Protein AF-A0A920P072-F1 (afdb_monomer_lite)

Secondary structure (DSSP, 8-state):
-EE-TTS-EE---------GGGGGG-HHHHTT--TTSS-HHHHHHHHTT------SSS-----SSHHHHHHT--

Sequence (74 aa):
MILTKENKIICLDAKMSFDDNALFRNPEILNLRDLNEEEEIEIEANKHGLSYIKLEGSIGCMVNGAGLAWQQWI

Structure (mmCIF, N/CA/C/O backbone):
data_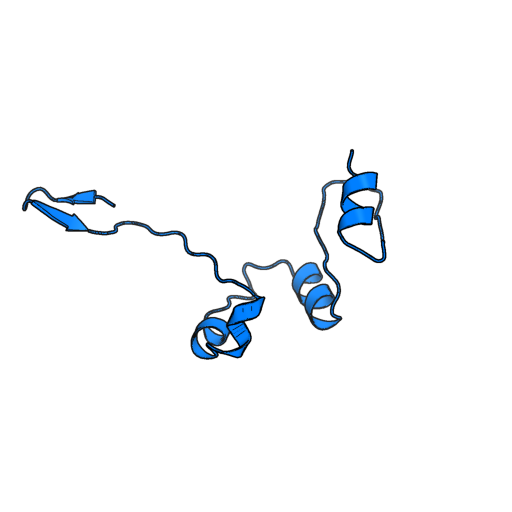AF-A0A920P072-F1
#
_entry.id   AF-A0A920P072-F1
#
loop_
_atom_site.group_PDB
_atom_site.id
_atom_site.type_symbol
_atom_site.label_atom_id
_atom_site.label_alt_id
_atom_site.label_comp_id
_atom_site.label_asym_id
_atom_site.label_entity_id
_atom_site.label_seq_id
_atom_site.pdbx_PDB_ins_code
_atom_site.Cartn_x
_atom_site.Cartn_y
_atom_site.Cartn_z
_atom_site.occupancy
_atom_site.B_iso_or_equiv
_atom_site.auth_seq_id
_atom_site.auth_comp_id
_atom_site.auth_asym_id
_atom_site.auth_atom_id
_atom_site.pdbx_PDB_model_num
ATOM 1 N N . MET A 1 1 ? -10.856 2.347 17.921 1.00 77.56 1 MET A N 1
ATOM 2 C CA . MET A 1 1 ? -11.761 1.646 18.866 1.00 77.56 1 MET A CA 1
ATOM 3 C C . MET A 1 1 ? -12.272 2.643 19.894 1.00 77.56 1 MET A C 1
ATOM 5 O O . MET A 1 1 ? -11.474 3.431 20.382 1.00 77.56 1 MET A O 1
ATOM 9 N N . ILE A 1 2 ? -13.569 2.630 20.199 1.00 87.88 2 ILE A N 1
ATOM 10 C CA . ILE A 1 2 ? -14.207 3.515 21.180 1.00 87.88 2 ILE A CA 1
ATOM 11 C C . ILE A 1 2 ? -15.128 2.717 22.110 1.00 87.88 2 ILE A C 1
ATOM 13 O O . ILE A 1 2 ? -15.717 1.718 21.695 1.00 87.88 2 ILE A O 1
ATOM 17 N N . LEU A 1 3 ? -15.271 3.181 23.352 1.00 89.44 3 LEU A N 1
ATOM 18 C CA . LEU A 1 3 ? -16.273 2.700 24.302 1.00 89.44 3 LEU A CA 1
ATOM 19 C C . LEU A 1 3 ? -17.415 3.717 24.355 1.00 89.44 3 LEU A C 1
ATOM 21 O O . LEU A 1 3 ? -17.210 4.887 24.675 1.00 89.44 3 LEU A O 1
ATOM 25 N N . THR A 1 4 ? -18.618 3.281 24.007 1.00 89.62 4 THR A N 1
ATOM 26 C CA . THR A 1 4 ? -19.816 4.129 24.052 1.00 89.62 4 THR A CA 1
ATOM 27 C C . THR A 1 4 ? -20.322 4.301 25.484 1.00 89.62 4 THR A C 1
ATOM 29 O O . THR A 1 4 ? -20.022 3.497 26.364 1.00 89.62 4 THR A O 1
ATOM 32 N N . LYS A 1 5 ? -21.160 5.320 25.723 1.00 89.19 5 LYS A N 1
ATOM 33 C CA . LYS A 1 5 ? -21.824 5.534 27.028 1.00 89.19 5 LYS A CA 1
ATOM 34 C C . LYS A 1 5 ? -22.724 4.362 27.447 1.00 89.19 5 LYS A C 1
ATOM 36 O O . LYS A 1 5 ? -22.994 4.191 28.627 1.00 89.19 5 LYS A O 1
ATOM 41 N N . GLU A 1 6 ? -23.146 3.546 26.484 1.00 92.50 6 GLU A N 1
ATOM 42 C CA . GLU A 1 6 ? -23.898 2.300 26.679 1.00 92.50 6 GLU A CA 1
ATOM 43 C C . GLU A 1 6 ? -22.991 1.095 26.980 1.00 92.50 6 GLU A C 1
ATOM 45 O O . GLU A 1 6 ? -23.438 -0.049 26.945 1.00 92.50 6 GLU A O 1
ATOM 50 N N . ASN A 1 7 ? -21.704 1.335 27.240 1.00 8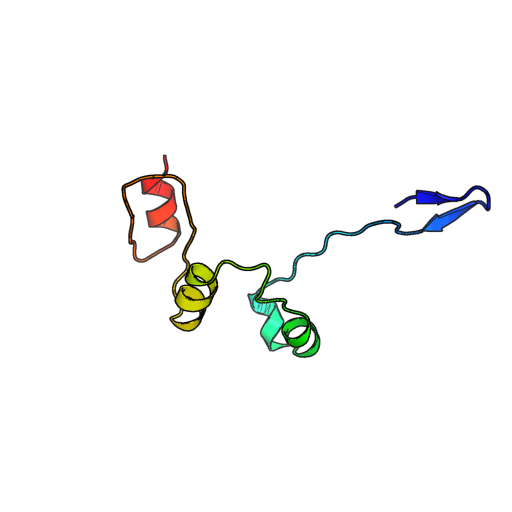6.38 7 ASN A N 1
ATOM 51 C CA . ASN A 1 7 ? -20.694 0.324 27.530 1.00 86.38 7 ASN A CA 1
ATOM 52 C C . ASN A 1 7 ? -20.455 -0.689 26.390 1.00 86.38 7 ASN A C 1
ATOM 54 O O . ASN A 1 7 ? -19.970 -1.795 26.622 1.00 86.38 7 ASN A O 1
ATOM 58 N N . LYS A 1 8 ? -20.773 -0.314 25.142 1.00 89.62 8 LYS A N 1
ATOM 59 C CA . LYS A 1 8 ? -20.462 -1.103 23.937 1.00 89.62 8 LYS A CA 1
ATOM 60 C C . LYS A 1 8 ? -19.139 -0.656 23.329 1.00 89.62 8 LYS A C 1
ATOM 62 O O . LYS A 1 8 ? -18.915 0.548 23.180 1.00 89.62 8 LYS A O 1
ATOM 67 N N . ILE A 1 9 ? -18.313 -1.619 22.932 1.00 88.56 9 ILE A N 1
ATOM 68 C CA . ILE A 1 9 ? -17.060 -1.393 22.205 1.00 88.56 9 ILE A CA 1
ATOM 69 C C . ILE A 1 9 ? -17.359 -1.380 20.705 1.00 88.56 9 ILE A C 1
ATOM 71 O O . ILE A 1 9 ? -17.979 -2.309 20.193 1.00 88.56 9 ILE A O 1
ATOM 75 N N . ILE A 1 10 ? -16.922 -0.332 20.004 1.00 90.44 10 ILE A N 1
ATOM 76 C CA . ILE A 1 10 ? -17.141 -0.157 18.561 1.00 90.44 10 ILE A CA 1
ATOM 77 C C . ILE A 1 10 ? -15.832 0.285 17.889 1.00 90.44 10 ILE A C 1
ATOM 79 O O . ILE A 1 10 ? -15.058 1.067 18.448 1.00 90.44 10 ILE A O 1
ATOM 83 N N . CYS A 1 11 ? -15.565 -0.190 16.673 1.00 87.25 11 CYS A N 1
ATOM 84 C CA . CYS A 1 11 ? -14.519 0.374 15.820 1.00 87.25 11 CYS A CA 1
ATOM 85 C C . CYS A 1 11 ? -15.076 1.581 15.060 1.00 87.25 11 CYS A C 1
ATOM 87 O O . CYS A 1 11 ? -15.829 1.413 14.112 1.00 87.25 11 CYS A O 1
ATOM 89 N N . LEU A 1 12 ? -14.734 2.789 15.519 1.00 88.12 12 LEU A N 1
ATOM 90 C CA . LEU A 1 12 ? -15.138 4.041 14.866 1.00 88.12 12 LEU A CA 1
ATOM 91 C C . LEU A 1 12 ? -14.376 4.296 13.560 1.00 88.12 12 LEU A C 1
ATOM 93 O O . LEU A 1 12 ? -14.953 4.785 12.601 1.00 88.12 12 LEU A O 1
ATOM 97 N N . ASP A 1 13 ? -13.085 3.979 13.564 1.00 88.88 13 ASP A N 1
ATOM 98 C CA . ASP A 1 13 ? -12.181 4.160 12.438 1.00 88.88 13 ASP A CA 1
ATOM 99 C C . ASP A 1 13 ? -11.192 2.992 12.413 1.00 88.88 13 ASP A C 1
ATOM 101 O O . ASP A 1 13 ? -10.826 2.452 13.472 1.00 88.88 13 ASP A O 1
ATOM 105 N N . ALA A 1 14 ? -10.813 2.583 11.209 1.00 85.38 14 ALA A N 1
ATOM 106 C CA . ALA A 1 14 ? -9.887 1.498 10.954 1.00 85.38 14 ALA A CA 1
ATOM 107 C C . ALA A 1 14 ? -9.130 1.770 9.653 1.00 85.38 14 ALA A C 1
ATOM 109 O O . ALA A 1 14 ? -9.726 1.951 8.596 1.00 85.38 14 ALA A O 1
ATOM 110 N N . LYS A 1 15 ? -7.800 1.712 9.733 1.00 87.44 15 LYS A N 1
ATOM 111 C CA . LYS A 1 15 ? -6.925 1.662 8.566 1.00 87.44 15 LYS A CA 1
ATOM 112 C C . LYS A 1 15 ? -6.467 0.223 8.375 1.00 87.44 15 LYS A C 1
ATOM 114 O O . LYS A 1 15 ? -5.884 -0.361 9.288 1.00 87.44 15 LYS A O 1
ATOM 119 N N . MET A 1 16 ? -6.740 -0.339 7.205 1.00 83.75 16 MET A N 1
ATOM 120 C CA . MET A 1 16 ? -6.330 -1.689 6.830 1.00 83.75 16 MET A CA 1
ATOM 121 C C . MET A 1 16 ? -5.456 -1.614 5.583 1.00 83.75 16 MET A C 1
ATOM 123 O O . MET A 1 16 ? -5.747 -0.852 4.668 1.00 83.75 16 MET A O 1
ATOM 127 N N . SER A 1 17 ? -4.387 -2.400 5.561 1.00 83.44 17 SER A N 1
ATOM 128 C CA . SER A 1 17 ? -3.538 -2.609 4.390 1.00 83.44 17 SER A CA 1
ATOM 129 C C . SER A 1 17 ? -3.526 -4.096 4.062 1.00 83.44 17 SER A C 1
ATOM 131 O O . SER A 1 17 ? -3.470 -4.928 4.972 1.00 83.44 17 SER A O 1
ATOM 133 N N . PHE A 1 18 ? -3.586 -4.427 2.777 1.00 85.00 18 PHE A N 1
ATOM 134 C CA . PHE A 1 18 ? -3.573 -5.806 2.301 1.00 85.00 18 PHE A CA 1
ATOM 135 C C . PHE A 1 18 ? -2.162 -6.209 1.868 1.00 85.00 18 PHE A C 1
ATOM 137 O O . PHE A 1 18 ? -1.363 -5.362 1.485 1.00 85.00 18 PHE A O 1
ATOM 144 N N . ASP A 1 19 ? -1.852 -7.500 1.968 1.00 84.06 19 ASP A N 1
ATOM 145 C CA . ASP A 1 19 ? -0.605 -8.056 1.437 1.00 84.06 19 ASP A CA 1
ATOM 146 C C . ASP A 1 19 ? -0.788 -8.367 -0.049 1.00 84.06 19 ASP A C 1
ATOM 148 O O . ASP A 1 19 ? -1.593 -9.235 -0.410 1.00 84.06 19 ASP A O 1
ATOM 152 N N . ASP A 1 20 ? -0.014 -7.690 -0.895 1.00 82.00 20 ASP A N 1
ATOM 153 C CA . ASP A 1 20 ? -0.043 -7.852 -2.348 1.00 82.00 20 ASP A CA 1
ATOM 154 C C . ASP A 1 20 ? 0.186 -9.308 -2.778 1.00 82.00 20 ASP A C 1
ATOM 156 O O . ASP A 1 20 ? -0.449 -9.796 -3.717 1.00 82.00 20 ASP A O 1
ATOM 160 N N . ASN A 1 21 ? 1.004 -10.063 -2.032 1.00 82.25 21 ASN A N 1
ATOM 161 C CA . ASN A 1 21 ? 1.265 -11.475 -2.317 1.00 82.25 21 ASN A CA 1
ATOM 162 C C . ASN A 1 21 ? 0.061 -12.376 -2.034 1.00 82.25 21 ASN A C 1
ATOM 164 O O . ASN A 1 21 ? 0.045 -13.522 -2.472 1.00 82.25 21 ASN A O 1
ATOM 168 N N . ALA A 1 22 ? -0.936 -11.914 -1.280 1.00 85.19 22 ALA A N 1
ATOM 169 C CA . ALA A 1 22 ? -2.134 -12.680 -0.951 1.00 85.19 22 ALA A CA 1
ATOM 170 C C . ALA A 1 22 ? -3.362 -12.263 -1.777 1.00 85.19 22 ALA A C 1
ATOM 172 O O . ALA A 1 22 ? -4.366 -12.986 -1.760 1.00 85.19 22 ALA A O 1
ATOM 173 N N . LEU A 1 23 ? -3.285 -11.158 -2.528 1.00 83.44 23 LEU A N 1
ATOM 174 C CA . LEU A 1 23 ? -4.400 -10.620 -3.316 1.00 83.44 23 LEU A CA 1
ATOM 175 C C . LEU A 1 23 ? -4.897 -11.591 -4.392 1.00 83.44 23 LEU A C 1
ATOM 177 O O . LEU A 1 23 ? -6.097 -11.658 -4.644 1.00 83.44 23 LEU A O 1
ATOM 181 N N . PHE A 1 24 ? -4.017 -12.422 -4.960 1.00 81.50 24 PHE A N 1
ATOM 182 C CA . PHE A 1 24 ? -4.406 -13.412 -5.975 1.00 81.50 24 PHE A CA 1
ATOM 183 C C . PHE A 1 24 ? -5.446 -14.436 -5.480 1.00 81.50 24 PHE A C 1
ATOM 185 O O . PHE A 1 24 ? -6.115 -15.071 -6.292 1.00 81.50 24 PHE A O 1
ATOM 192 N N . ARG A 1 25 ? -5.573 -14.620 -4.157 1.00 86.75 25 ARG A N 1
ATOM 193 C CA . ARG A 1 25 ? -6.530 -15.551 -3.531 1.00 86.75 25 ARG A CA 1
ATOM 194 C C . ARG A 1 25 ? -7.832 -14.886 -3.091 1.00 86.75 25 ARG A C 1
ATOM 196 O O . ARG A 1 25 ? -8.749 -15.608 -2.722 1.00 86.75 25 ARG A O 1
ATOM 203 N N . ASN A 1 26 ? -7.903 -13.556 -3.122 1.00 85.19 26 ASN A N 1
ATOM 204 C CA . ASN A 1 26 ? -9.027 -12.768 -2.611 1.00 85.19 26 ASN A CA 1
ATOM 205 C C . ASN A 1 26 ? -9.477 -11.758 -3.686 1.00 85.19 26 ASN A C 1
ATOM 207 O O . ASN A 1 26 ? -9.216 -10.555 -3.566 1.00 85.19 26 ASN A O 1
ATOM 211 N N . PRO A 1 27 ? -10.093 -12.231 -4.784 1.00 81.44 27 PRO A N 1
ATOM 212 C CA . PRO A 1 27 ? -10.469 -11.387 -5.921 1.00 81.44 27 PRO A CA 1
ATOM 213 C C . PRO A 1 27 ? -11.443 -10.258 -5.548 1.00 81.44 27 PRO A C 1
ATOM 215 O O . PRO A 1 27 ? -11.447 -9.206 -6.181 1.00 81.44 27 PRO A O 1
ATOM 218 N N . GLU A 1 28 ? -12.246 -10.438 -4.502 1.00 84.31 28 GLU A N 1
ATOM 219 C CA . GLU A 1 28 ? -13.148 -9.423 -3.964 1.00 84.31 28 GLU A CA 1
ATOM 220 C C . GLU A 1 28 ? -12.415 -8.201 -3.403 1.00 84.31 28 GLU A C 1
ATOM 222 O O . GLU A 1 28 ? -12.909 -7.087 -3.546 1.00 84.31 28 GLU A O 1
ATOM 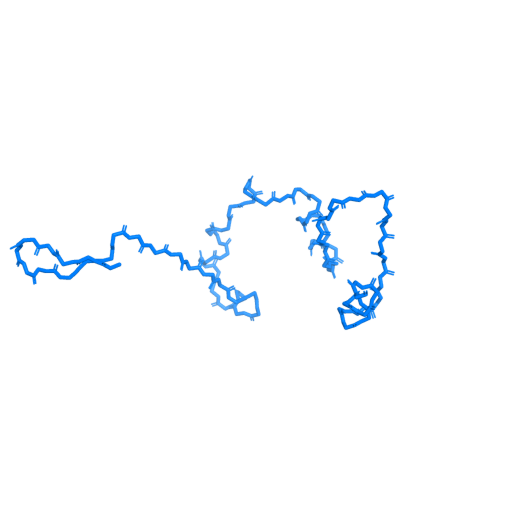227 N N . ILE A 1 29 ? -11.220 -8.386 -2.834 1.00 82.75 29 ILE A N 1
ATOM 228 C CA . ILE A 1 29 ? -10.386 -7.290 -2.321 1.00 82.75 29 ILE A CA 1
ATOM 229 C C . ILE A 1 29 ? -9.789 -6.506 -3.489 1.00 82.75 29 ILE A C 1
ATOM 231 O O . ILE A 1 29 ? -9.729 -5.281 -3.449 1.00 82.75 29 ILE A O 1
ATOM 235 N N . LEU A 1 30 ? -9.411 -7.201 -4.565 1.00 79.19 30 LEU A N 1
ATOM 236 C CA . LEU A 1 30 ? -8.883 -6.566 -5.770 1.00 79.19 30 LEU A CA 1
ATOM 237 C C . LEU A 1 30 ? -9.913 -5.628 -6.420 1.00 79.19 30 LEU A C 1
ATOM 239 O O . LEU A 1 30 ? -9.551 -4.570 -6.922 1.00 79.19 30 LEU A O 1
ATOM 243 N N . ASN A 1 31 ? -11.198 -5.992 -6.367 1.00 80.75 31 ASN A N 1
ATOM 244 C CA . ASN A 1 31 ? -12.296 -5.164 -6.878 1.00 80.75 31 ASN A CA 1
ATOM 245 C C . ASN A 1 31 ? -12.551 -3.901 -6.040 1.00 80.75 31 ASN A C 1
ATOM 247 O O . ASN A 1 31 ? -13.208 -2.983 -6.521 1.00 80.75 31 ASN A O 1
ATOM 251 N N . LEU A 1 32 ? -12.065 -3.862 -4.795 1.00 82.25 32 LEU A N 1
ATOM 252 C CA . LEU A 1 32 ? -12.152 -2.697 -3.911 1.00 82.25 32 LEU A CA 1
ATOM 253 C C . LEU A 1 32 ? -10.959 -1.743 -4.074 1.00 82.25 32 LEU A C 1
ATOM 255 O O . LEU A 1 32 ? -10.903 -0.729 -3.383 1.00 82.25 32 LEU A O 1
ATOM 259 N N . ARG A 1 33 ? -10.001 -2.060 -4.955 1.00 79.56 33 ARG A N 1
ATOM 260 C CA . ARG A 1 33 ? -8.836 -1.212 -5.212 1.00 79.56 33 ARG A CA 1
ATOM 261 C C . ARG A 1 33 ? -9.260 0.058 -5.950 1.00 79.56 33 ARG A C 1
ATOM 263 O O . ARG A 1 33 ? -9.699 -0.011 -7.099 1.00 79.56 33 ARG A O 1
ATOM 270 N N . ASP A 1 34 ? -9.099 1.205 -5.298 1.00 80.00 34 ASP A N 1
ATOM 271 C CA . ASP A 1 34 ? -9.360 2.511 -5.901 1.00 80.00 34 ASP A CA 1
ATOM 272 C C . ASP A 1 34 ? -8.096 3.058 -6.570 1.00 80.00 34 ASP A C 1
ATOM 274 O O . ASP A 1 34 ? -7.186 3.569 -5.923 1.00 80.00 34 ASP A O 1
ATOM 278 N N . LEU A 1 35 ? -8.048 2.948 -7.896 1.00 75.31 35 LEU A N 1
ATOM 279 C CA . LEU A 1 35 ? -6.933 3.443 -8.701 1.00 75.31 35 LEU A CA 1
ATOM 280 C C . LEU A 1 35 ? -6.876 4.977 -8.783 1.00 75.31 35 LEU A C 1
ATOM 282 O O . LEU A 1 35 ? -5.882 5.498 -9.269 1.00 75.31 35 LEU A O 1
ATOM 286 N N . ASN A 1 36 ? -7.912 5.707 -8.352 1.00 75.06 36 ASN A N 1
ATOM 287 C CA . ASN A 1 36 ? -7.891 7.174 -8.393 1.00 75.06 36 ASN A CA 1
ATOM 288 C C . ASN A 1 36 ? -7.093 7.786 -7.235 1.00 75.06 36 ASN A C 1
ATOM 290 O O . ASN A 1 36 ? -6.675 8.937 -7.334 1.00 75.06 36 ASN A O 1
ATOM 294 N N . GLU A 1 37 ? -6.910 7.047 -6.136 1.00 75.19 37 GLU A N 1
ATOM 295 C CA . GLU A 1 37 ? -6.064 7.475 -5.013 1.00 75.19 37 GLU A CA 1
ATOM 296 C C . GLU A 1 37 ? -4.579 7.136 -5.231 1.00 75.19 37 GLU A C 1
ATOM 298 O O . GLU A 1 37 ? -3.717 7.666 -4.530 1.00 75.19 37 GLU A O 1
ATOM 303 N N . GLU A 1 38 ? -4.271 6.272 -6.202 1.00 77.06 38 GLU A N 1
ATOM 304 C CA . GLU A 1 38 ? -2.906 5.900 -6.573 1.00 77.06 38 GLU A CA 1
ATOM 305 C C . GLU A 1 38 ? -2.348 6.836 -7.662 1.00 77.06 38 GLU A C 1
ATOM 307 O O . GLU A 1 38 ? -3.067 7.331 -8.529 1.00 77.06 38 GLU A O 1
ATOM 312 N N . GLU A 1 39 ? -1.036 7.078 -7.650 1.00 80.25 39 GLU A N 1
ATOM 313 C CA . GLU A 1 39 ? -0.377 7.896 -8.674 1.00 80.25 39 GLU A CA 1
ATOM 314 C C . GLU A 1 39 ? -0.332 7.143 -10.016 1.00 80.25 39 GLU A C 1
ATOM 316 O O . GLU A 1 39 ? 0.119 5.998 -10.086 1.00 80.25 39 GLU A O 1
ATOM 321 N N . GLU A 1 40 ? -0.734 7.794 -11.115 1.00 82.62 40 GLU A N 1
ATOM 322 C CA . GLU A 1 40 ? -0.806 7.173 -12.453 1.00 82.62 40 GLU A CA 1
ATOM 323 C C . GLU A 1 40 ? 0.508 6.488 -12.870 1.00 82.62 40 GLU A C 1
ATOM 325 O O . GLU A 1 40 ? 0.497 5.408 -13.465 1.00 82.62 40 GLU A O 1
ATOM 330 N N . ILE A 1 41 ? 1.644 7.085 -12.497 1.00 83.00 41 ILE A N 1
ATOM 331 C CA . ILE A 1 41 ? 2.989 6.575 -12.794 1.00 83.00 41 ILE A CA 1
ATOM 332 C C . ILE A 1 41 ? 3.282 5.286 -12.011 1.00 83.00 41 ILE A C 1
ATOM 334 O O . ILE A 1 41 ? 3.899 4.365 -12.545 1.00 83.00 41 ILE A O 1
ATOM 338 N N . GLU A 1 42 ? 2.826 5.188 -10.760 1.00 82.00 42 GLU A N 1
ATOM 339 C CA . GLU A 1 42 ? 2.976 3.975 -9.947 1.00 82.00 42 GLU A CA 1
ATOM 340 C C . GLU A 1 42 ? 2.098 2.843 -10.486 1.00 82.00 42 GLU A C 1
ATOM 342 O O . GLU A 1 42 ? 2.535 1.692 -10.552 1.00 82.00 42 GLU A O 1
ATOM 347 N N . ILE A 1 43 ? 0.888 3.162 -10.953 1.00 83.44 43 ILE A N 1
ATOM 348 C CA . ILE A 1 43 ? -0.005 2.195 -11.604 1.00 83.44 43 ILE A CA 1
ATOM 349 C C . ILE A 1 43 ? 0.627 1.669 -12.897 1.00 83.44 43 ILE A C 1
ATOM 351 O O . ILE A 1 43 ? 0.609 0.463 -13.153 1.00 83.44 43 ILE A O 1
ATOM 355 N N . GLU A 1 44 ? 1.173 2.556 -13.731 1.00 85.06 44 GLU A N 1
ATOM 356 C CA . GLU A 1 44 ? 1.824 2.180 -14.987 1.00 85.06 44 GLU A CA 1
ATOM 357 C C . GLU A 1 44 ? 3.072 1.327 -14.740 1.00 85.06 44 GLU A C 1
ATOM 359 O O . GLU A 1 44 ? 3.208 0.252 -15.327 1.00 85.06 44 GLU A O 1
ATOM 364 N N . ALA A 1 45 ? 3.933 1.728 -13.803 1.00 84.12 45 ALA A N 1
ATOM 365 C CA . ALA A 1 45 ? 5.093 0.938 -13.404 1.00 84.12 45 ALA A CA 1
ATOM 366 C C . ALA A 1 45 ? 4.687 -0.465 -12.924 1.00 84.12 45 ALA A C 1
ATOM 368 O O . ALA A 1 45 ? 5.234 -1.461 -13.406 1.00 84.12 45 ALA A O 1
ATOM 369 N N . ASN A 1 46 ? 3.659 -0.559 -12.074 1.00 83.44 46 ASN A N 1
ATOM 370 C CA . ASN A 1 46 ? 3.134 -1.835 -11.591 1.00 83.44 46 ASN A CA 1
ATOM 371 C C . ASN A 1 46 ? 2.614 -2.731 -12.727 1.00 83.44 46 ASN A C 1
ATOM 373 O O . ASN A 1 46 ? 2.866 -3.937 -12.714 1.00 83.44 46 ASN A O 1
ATOM 377 N N . LYS A 1 47 ? 1.950 -2.173 -13.752 1.00 83.25 47 LYS A N 1
ATOM 378 C CA . LYS A 1 47 ? 1.516 -2.940 -14.943 1.00 83.25 47 LYS A CA 1
ATOM 379 C C . LYS A 1 47 ? 2.689 -3.553 -15.708 1.00 83.25 47 LYS A C 1
ATOM 381 O O . LYS A 1 47 ? 2.536 -4.613 -16.311 1.00 83.25 47 LYS A O 1
ATOM 386 N N . HIS A 1 48 ? 3.850 -2.905 -15.673 1.00 84.06 48 HIS A N 1
ATOM 387 C CA . HIS A 1 48 ? 5.083 -3.386 -16.291 1.00 84.06 48 HIS A CA 1
ATOM 388 C C . HIS A 1 48 ? 5.949 -4.249 -15.356 1.00 84.06 48 HIS A C 1
ATOM 390 O O . HIS A 1 48 ? 7.034 -4.669 -15.755 1.00 84.06 48 HIS A O 1
ATOM 396 N N . GLY A 1 49 ? 5.482 -4.547 -14.137 1.00 81.62 49 GLY A N 1
ATOM 397 C CA . GLY A 1 49 ? 6.239 -5.315 -13.145 1.00 81.62 49 GLY A CA 1
ATOM 398 C C . GLY A 1 49 ? 7.411 -4.540 -12.534 1.00 81.62 49 GLY A C 1
ATOM 399 O O . GLY A 1 49 ? 8.364 -5.149 -12.051 1.00 81.62 49 GLY A O 1
ATOM 400 N N . LEU A 1 50 ? 7.362 -3.207 -12.582 1.00 83.75 50 LEU A N 1
ATOM 401 C CA . LEU A 1 50 ? 8.349 -2.308 -11.994 1.00 83.75 50 LEU A CA 1
ATOM 402 C C . LEU A 1 50 ? 7.803 -1.713 -10.694 1.00 83.75 50 LEU A C 1
ATOM 404 O O . LEU A 1 50 ? 6.666 -1.254 -10.639 1.00 83.75 50 LEU A O 1
ATOM 408 N N . SER A 1 51 ? 8.640 -1.658 -9.661 1.00 81.69 51 SER A N 1
ATOM 409 C CA . SER A 1 51 ? 8.347 -0.891 -8.449 1.00 81.69 51 SER A CA 1
ATOM 410 C C . SER A 1 51 ? 8.846 0.541 -8.634 1.00 81.69 51 SER A C 1
ATOM 412 O O . SER A 1 51 ? 10.055 0.770 -8.685 1.00 81.69 51 SER A O 1
ATOM 414 N N . TYR A 1 52 ? 7.921 1.494 -8.749 1.00 82.31 52 TYR A N 1
ATOM 415 C CA . TYR A 1 52 ? 8.219 2.924 -8.807 1.00 82.31 52 TYR A CA 1
ATOM 416 C C . TYR A 1 52 ? 7.807 3.585 -7.495 1.00 82.31 52 TYR A C 1
ATOM 418 O O . TYR A 1 52 ? 6.755 3.268 -6.953 1.00 82.31 52 TYR A O 1
ATOM 426 N N . ILE A 1 53 ? 8.650 4.480 -6.988 1.00 82.81 53 ILE A N 1
ATOM 427 C CA . ILE A 1 53 ? 8.358 5.291 -5.806 1.00 82.81 53 ILE A CA 1
ATOM 428 C C . ILE A 1 53 ? 8.677 6.727 -6.190 1.00 82.81 53 ILE A C 1
ATOM 430 O O . ILE A 1 53 ? 9.818 7.042 -6.547 1.00 82.81 53 ILE A O 1
ATOM 434 N N . LYS A 1 54 ? 7.667 7.595 -6.143 1.00 79.88 54 LYS A N 1
ATOM 435 C CA . LYS A 1 54 ? 7.837 9.015 -6.442 1.00 79.88 54 LYS A CA 1
ATOM 436 C C . LYS A 1 54 ? 8.507 9.715 -5.270 1.00 79.88 54 LYS A C 1
ATOM 438 O O . LYS A 1 54 ? 8.047 9.643 -4.133 1.00 79.88 54 LYS A O 1
ATOM 443 N N . LEU A 1 55 ? 9.608 10.394 -5.554 1.00 81.88 55 LEU A N 1
ATOM 444 C CA . LEU A 1 55 ? 10.431 11.054 -4.549 1.00 81.88 55 LEU A CA 1
ATOM 445 C C . LEU A 1 55 ? 10.686 12.490 -4.994 1.00 81.88 55 LEU A C 1
ATOM 447 O O . LEU A 1 55 ? 10.799 12.766 -6.189 1.00 81.88 55 LEU A O 1
ATOM 451 N N . GLU A 1 56 ? 10.743 13.414 -4.039 1.00 76.31 56 GLU A N 1
ATOM 452 C CA . GLU A 1 56 ? 10.990 14.821 -4.344 1.00 76.31 56 GLU A CA 1
ATOM 453 C C . GLU A 1 56 ? 12.472 15.028 -4.676 1.00 76.31 56 GLU A C 1
ATOM 455 O O . GLU A 1 56 ? 13.348 14.914 -3.820 1.00 76.31 56 GLU A O 1
ATOM 460 N N . GLY A 1 57 ? 12.765 15.308 -5.946 1.00 77.56 57 GLY A N 1
ATOM 461 C CA . GLY A 1 57 ? 14.126 15.504 -6.432 1.00 77.56 57 GLY A CA 1
ATOM 462 C C . GLY A 1 57 ? 14.188 15.681 -7.947 1.00 77.56 57 GLY A C 1
ATOM 463 O O . GLY A 1 57 ? 13.189 15.567 -8.651 1.00 77.56 57 GLY A O 1
ATOM 464 N N . SER A 1 58 ? 15.383 15.974 -8.458 1.00 80.44 58 SER A N 1
ATOM 465 C CA . SER A 1 58 ? 15.650 16.140 -9.895 1.00 80.44 58 SER A CA 1
ATOM 466 C C . SER A 1 58 ? 16.425 14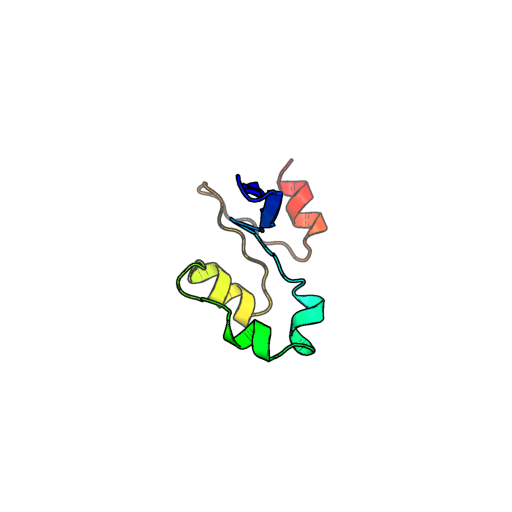.973 -10.516 1.00 80.44 58 SER A C 1
ATOM 468 O O . SER A 1 58 ? 16.666 14.974 -11.723 1.00 80.44 58 SER A O 1
ATOM 470 N N . ILE A 1 59 ? 16.826 13.984 -9.710 1.00 79.00 59 ILE A N 1
ATOM 471 C CA . ILE A 1 59 ? 17.633 12.834 -10.130 1.00 79.00 59 ILE A CA 1
ATOM 472 C C . ILE A 1 59 ? 16.810 11.558 -9.945 1.00 79.00 59 ILE A C 1
ATOM 474 O O . ILE A 1 59 ? 16.384 11.248 -8.836 1.00 79.00 59 ILE A O 1
ATOM 478 N N . GLY A 1 60 ? 16.607 10.811 -11.032 1.00 80.56 60 GLY A N 1
ATOM 479 C CA . GLY A 1 60 ? 15.991 9.485 -11.003 1.00 80.56 60 GLY A CA 1
ATOM 480 C C . GLY A 1 60 ? 17.038 8.383 -10.844 1.00 80.56 60 GLY A C 1
ATOM 481 O O . GLY A 1 60 ? 18.093 8.428 -11.476 1.00 80.56 60 GLY A O 1
ATOM 482 N N . CYS A 1 61 ? 16.733 7.377 -10.028 1.00 80.19 61 CYS A N 1
ATOM 483 C CA . CYS A 1 61 ? 17.555 6.184 -9.850 1.00 80.19 61 CYS A CA 1
ATOM 484 C C . CYS A 1 61 ? 16.798 4.956 -10.378 1.00 80.19 61 CYS A C 1
ATOM 486 O O . CYS A 1 61 ? 15.640 4.743 -10.026 1.00 80.19 61 CYS A O 1
ATOM 488 N N . MET A 1 62 ? 17.449 4.150 -11.222 1.00 82.12 62 MET A N 1
ATOM 489 C CA . MET A 1 62 ? 16.926 2.874 -11.715 1.00 82.12 62 MET A CA 1
ATOM 490 C C . MET A 1 62 ? 17.910 1.766 -11.354 1.00 82.12 62 MET A C 1
ATOM 492 O O . MET A 1 62 ? 19.086 1.827 -11.711 1.00 82.12 62 MET A O 1
ATOM 496 N N . VAL A 1 63 ? 17.424 0.738 -10.662 1.00 78.88 63 VAL A N 1
ATOM 497 C CA . VAL A 1 63 ? 18.246 -0.378 -10.185 1.00 78.88 63 VAL A CA 1
ATOM 498 C C . VAL A 1 63 ? 17.518 -1.708 -10.339 1.00 78.88 63 VAL A C 1
ATOM 500 O O . VAL A 1 63 ? 16.297 -1.785 -10.231 1.00 78.88 63 VAL A O 1
ATOM 503 N N . ASN A 1 64 ? 18.280 -2.779 -10.557 1.00 80.25 64 ASN A N 1
ATOM 504 C CA . ASN A 1 64 ? 17.752 -4.138 -10.661 1.00 80.25 64 ASN A CA 1
ATOM 505 C C . ASN A 1 64 ? 17.774 -4.832 -9.290 1.00 80.25 64 ASN A C 1
ATOM 507 O O . ASN A 1 64 ? 18.599 -5.706 -9.027 1.00 80.25 64 ASN A O 1
ATOM 511 N N . GLY A 1 65 ? 16.908 -4.371 -8.387 1.00 74.31 65 GLY A N 1
ATOM 512 C CA . GLY A 1 65 ? 16.710 -4.976 -7.073 1.00 74.31 65 GLY A CA 1
ATOM 513 C C . GLY A 1 65 ? 16.508 -3.946 -5.969 1.00 74.31 65 GLY A C 1
ATOM 514 O O . GLY A 1 65 ? 17.301 -3.016 -5.820 1.00 74.31 65 GLY A O 1
ATOM 515 N N . ALA A 1 66 ? 15.477 -4.155 -5.147 1.00 74.06 66 ALA A N 1
ATOM 516 C CA . ALA A 1 66 ? 15.128 -3.245 -4.058 1.00 74.06 66 ALA A CA 1
ATOM 517 C C . ALA A 1 66 ? 16.309 -3.004 -3.099 1.00 74.06 66 ALA A C 1
ATOM 519 O O . ALA A 1 66 ? 16.581 -1.866 -2.741 1.00 74.06 66 ALA A O 1
ATOM 520 N N . GLY A 1 67 ? 17.080 -4.041 -2.747 1.00 68.12 67 GLY A N 1
ATOM 521 C CA . GLY A 1 67 ? 18.232 -3.904 -1.842 1.00 68.12 67 GLY A CA 1
ATOM 522 C C . GLY A 1 67 ? 19.350 -2.988 -2.363 1.00 68.12 67 GLY A C 1
ATOM 523 O O . GLY A 1 67 ? 19.990 -2.302 -1.572 1.00 68.12 67 GLY A O 1
A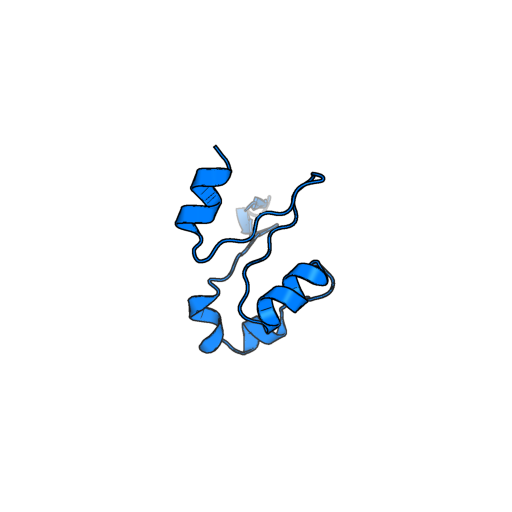TOM 524 N N . LEU A 1 68 ? 19.550 -2.927 -3.685 1.00 68.19 68 LEU A N 1
ATOM 525 C CA . LEU A 1 68 ? 20.494 -1.991 -4.308 1.00 68.19 68 LEU A CA 1
ATOM 526 C C . LEU A 1 68 ? 19.916 -0.574 -4.388 1.00 68.19 68 LEU A C 1
ATOM 528 O O . LEU A 1 68 ? 20.677 0.389 -4.341 1.00 68.19 68 LEU A O 1
ATOM 532 N N . ALA A 1 69 ? 18.585 -0.448 -4.464 1.00 63.16 69 ALA A N 1
ATOM 533 C CA . ALA A 1 69 ? 17.890 0.840 -4.434 1.00 63.16 69 ALA A CA 1
ATOM 534 C C . ALA A 1 69 ? 18.128 1.526 -3.094 1.00 63.16 69 ALA A C 1
ATOM 536 O O . ALA A 1 69 ? 18.635 2.640 -3.051 1.00 63.16 69 ALA A O 1
ATOM 537 N N . TRP A 1 70 ? 17.856 0.814 -1.999 1.00 62.31 70 TRP A N 1
ATOM 538 C CA . TRP A 1 70 ? 17.999 1.339 -0.642 1.00 62.31 70 TRP A CA 1
ATOM 539 C C . TRP A 1 70 ? 19.439 1.747 -0.293 1.00 62.31 70 TRP A C 1
ATOM 541 O O . TRP A 1 70 ? 19.630 2.700 0.454 1.00 62.31 70 TRP A O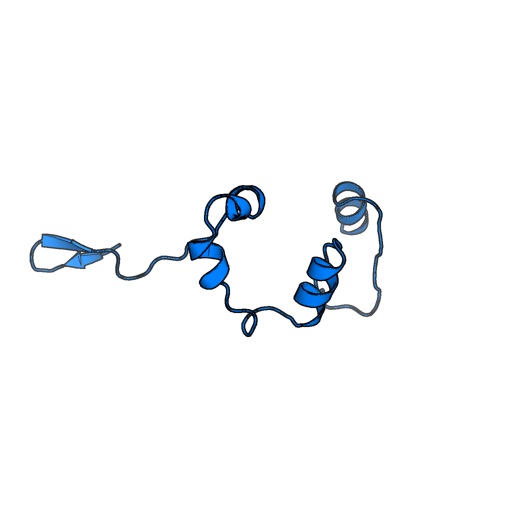 1
ATOM 551 N N . GLN A 1 71 ? 20.464 1.080 -0.839 1.00 57.97 71 GLN A N 1
ATOM 552 C CA . GLN A 1 71 ? 21.863 1.466 -0.593 1.00 57.97 71 GLN A CA 1
ATOM 553 C C . GLN A 1 71 ? 22.281 2.770 -1.281 1.00 57.97 71 GLN A C 1
ATOM 555 O O . GLN A 1 71 ? 23.204 3.415 -0.802 1.00 57.97 71 GLN A O 1
ATOM 560 N N . GLN A 1 72 ? 21.623 3.170 -2.374 1.00 55.78 72 GLN A N 1
ATOM 561 C CA . GLN A 1 72 ? 21.856 4.478 -3.005 1.00 55.78 72 GLN A CA 1
ATOM 562 C C . GLN A 1 72 ? 21.077 5.614 -2.315 1.00 55.78 72 GLN A C 1
ATOM 564 O O . GLN A 1 72 ? 21.206 6.767 -2.716 1.00 55.78 72 GLN A O 1
ATOM 569 N N . TRP A 1 73 ? 20.253 5.274 -1.318 1.00 51.34 73 TRP A N 1
ATOM 570 C CA . TRP A 1 73 ? 19.375 6.175 -0.566 1.00 51.34 73 TRP A CA 1
ATOM 571 C C . TRP A 1 73 ? 19.923 6.588 0.814 1.00 51.34 73 TRP A C 1
ATOM 573 O O . TRP A 1 73 ? 19.347 7.481 1.436 1.00 51.34 73 TRP A O 1
ATOM 583 N N . ILE A 1 74 ? 21.005 5.954 1.289 1.00 50.00 74 ILE A N 1
ATOM 584 C CA . ILE A 1 74 ? 21.822 6.409 2.436 1.00 50.00 74 ILE A CA 1
ATOM 585 C C . ILE A 1 74 ? 22.929 7.321 1.911 1.00 50.00 74 ILE A C 1
ATOM 587 O O . ILE A 1 74 ? 23.173 8.364 2.557 1.00 50.00 74 ILE A O 1
#

Foldseek 3Di:
DDQDPVRDDDDPDDDDDDDPVCCVVPVVVVVVDDCVVPDPVCVVCVVVVHHDDDDPDDDDDDDDDPVVVVVVVD

Radius of gyration: 18.64 Å; chains: 1; bounding box: 46×32×44 Å

pLDDT: mean 80.26, std 8.46, range [50.0, 92.5]